Protein AF-A0A093ZQ80-F1 (afdb_monomer_lite)

Sequence (153 aa):
MDRKRKRELRVLNARAWEGEKGVFPVSKSLDSSLKKNTAFIKRLRTAVTAATLNTFLQEIRTLSLSKYLSEIISACYEGLCRLKSPGEIEAGVEIVSALHQRFGPGEFTEYLGWLVGKGLATPEKALLKNLAADLKEKEEKERLTRQRVLLRV

Radius of gyration: 16.84 Å; chains: 1; bounding box: 37×37×50 Å

Structure (mmCIF, N/CA/C/O backbone):
data_AF-A0A093ZQ80-F1
#
_entry.id   AF-A0A093ZQ80-F1
#
loop_
_atom_site.group_PDB
_atom_site.id
_atom_site.type_symbol
_atom_site.label_atom_id
_atom_site.label_alt_id
_atom_site.label_comp_id
_atom_site.label_asym_id
_atom_site.label_entity_id
_atom_site.label_seq_id
_atom_site.pdbx_PDB_ins_code
_atom_site.Cartn_x
_atom_site.Cartn_y
_atom_site.Cartn_z
_atom_site.occupancy
_atom_site.B_iso_or_equiv
_atom_site.auth_seq_id
_atom_site.auth_comp_id
_atom_site.auth_asym_id
_atom_site.auth_atom_id
_atom_site.pdbx_PDB_model_num
ATOM 1 N N . MET A 1 1 ? 6.769 -14.325 4.709 1.00 85.12 1 MET A N 1
ATOM 2 C CA . MET A 1 1 ? 5.370 -14.381 5.145 1.00 85.12 1 MET A CA 1
ATOM 3 C C . MET A 1 1 ? 4.953 -15.816 5.042 1.00 85.12 1 MET A C 1
ATOM 5 O O . MET A 1 1 ? 4.941 -16.397 3.954 1.00 85.12 1 MET A O 1
ATOM 9 N N . ASP A 1 2 ? 4.703 -16.403 6.200 1.00 92.00 2 ASP A N 1
ATOM 10 C CA . ASP A 1 2 ? 4.324 -17.798 6.300 1.00 92.00 2 ASP A CA 1
ATOM 11 C C . ASP A 1 2 ? 2.944 -18.061 5.664 1.00 92.00 2 ASP A C 1
ATOM 13 O O . ASP A 1 2 ? 2.158 -17.157 5.356 1.00 92.00 2 ASP A O 1
ATOM 17 N N . ARG A 1 3 ? 2.647 -19.341 5.429 1.00 93.31 3 ARG A N 1
ATOM 18 C CA . ARG A 1 3 ? 1.393 -19.765 4.789 1.00 93.31 3 ARG A CA 1
ATOM 19 C C . ARG A 1 3 ? 0.161 -19.471 5.644 1.00 93.31 3 ARG A C 1
ATOM 21 O O . ARG A 1 3 ? -0.919 -19.302 5.080 1.00 93.31 3 ARG A O 1
ATOM 28 N N . LYS A 1 4 ? 0.303 -19.443 6.970 1.00 96.56 4 LYS A N 1
ATOM 29 C CA . LYS A 1 4 ? -0.803 -19.188 7.893 1.00 96.56 4 LYS A CA 1
ATOM 30 C C . LYS A 1 4 ? -1.256 -17.738 7.744 1.00 96.56 4 LYS A C 1
ATOM 32 O O . LYS A 1 4 ? -2.425 -17.510 7.444 1.00 96.56 4 LYS A O 1
ATOM 37 N N . ARG A 1 5 ? -0.323 -16.785 7.787 1.00 96.25 5 ARG A N 1
ATOM 38 C CA . ARG A 1 5 ? -0.618 -15.361 7.625 1.00 96.25 5 ARG A CA 1
ATOM 39 C C . ARG A 1 5 ? -1.238 -15.037 6.267 1.00 96.25 5 ARG A C 1
ATOM 41 O O . ARG A 1 5 ? -2.218 -14.303 6.202 1.00 96.25 5 ARG A O 1
ATOM 48 N N 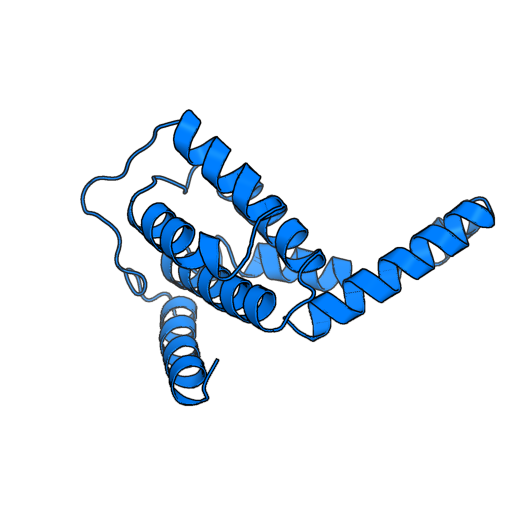. LYS A 1 6 ? -0.755 -15.658 5.182 1.00 95.12 6 LYS A N 1
ATOM 49 C CA . LYS A 1 6 ? -1.372 -15.514 3.847 1.00 95.12 6 LYS A CA 1
ATOM 50 C C . LYS A 1 6 ? -2.839 -15.955 3.821 1.00 95.12 6 LYS A C 1
ATOM 52 O O . LYS A 1 6 ? -3.660 -15.311 3.174 1.00 95.12 6 LYS A O 1
ATOM 57 N N . ARG A 1 7 ? -3.179 -17.053 4.508 1.00 97.31 7 ARG A N 1
ATOM 58 C CA . ARG A 1 7 ? -4.566 -17.538 4.607 1.00 97.31 7 ARG A CA 1
ATOM 59 C C . ARG A 1 7 ? -5.431 -16.595 5.435 1.00 97.31 7 ARG A C 1
ATOM 61 O O . ARG A 1 7 ? -6.541 -16.296 5.015 1.00 97.31 7 ARG A O 1
ATOM 68 N N . GLU A 1 8 ? -4.912 -16.100 6.555 1.00 97.94 8 GLU A N 1
ATOM 69 C CA . GLU A 1 8 ? -5.604 -15.109 7.386 1.00 97.94 8 GLU A CA 1
ATOM 70 C C . GLU A 1 8 ? -5.934 -13.845 6.585 1.00 97.94 8 GLU A C 1
ATOM 72 O O . GLU A 1 8 ? -7.095 -13.445 6.525 1.00 97.94 8 GLU A O 1
ATOM 77 N N . LEU A 1 9 ? -4.941 -13.262 5.903 1.00 98.12 9 LEU A N 1
ATOM 78 C CA . LEU A 1 9 ? -5.149 -12.082 5.062 1.00 98.12 9 LEU A CA 1
ATOM 79 C C . LEU A 1 9 ? -6.149 -12.352 3.939 1.00 98.12 9 LEU A C 1
ATOM 81 O O . LEU A 1 9 ? -7.009 -11.516 3.690 1.00 98.12 9 LEU A O 1
ATOM 85 N N . ARG A 1 10 ? -6.096 -13.526 3.297 1.00 98.06 10 ARG A N 1
ATOM 86 C CA . ARG A 1 10 ? -7.072 -13.900 2.264 1.00 98.06 10 ARG A CA 1
ATOM 87 C C . ARG A 1 10 ? -8.503 -13.909 2.803 1.00 98.06 10 ARG A C 1
ATOM 89 O O . ARG A 1 10 ? -9.388 -13.400 2.128 1.00 98.06 10 ARG A O 1
ATOM 96 N N . VAL A 1 11 ? -8.728 -14.476 3.989 1.00 98.44 11 VAL A N 1
ATOM 97 C CA . VAL A 1 11 ? -10.061 -14.524 4.612 1.00 98.44 11 VAL A CA 1
ATOM 98 C C . VAL A 1 11 ? -10.550 -13.120 4.968 1.00 98.44 11 VAL A C 1
ATOM 100 O O . VAL A 1 11 ? -11.693 -12.781 4.678 1.00 98.44 11 VAL A O 1
ATOM 103 N N . LEU A 1 12 ? -9.689 -12.290 5.561 1.00 98.56 12 LEU A N 1
ATOM 104 C CA . LEU A 1 12 ? -10.035 -10.910 5.912 1.00 98.56 12 LEU A CA 1
ATOM 105 C C . LEU A 1 12 ? -10.326 -10.065 4.665 1.00 98.56 12 LEU A C 1
ATOM 107 O O . LEU A 1 12 ? -11.344 -9.386 4.603 1.00 98.56 12 LEU A O 1
ATOM 111 N N . ASN A 1 13 ? -9.473 -10.146 3.646 1.00 98.56 13 ASN A N 1
ATOM 112 C CA . ASN A 1 13 ? -9.660 -9.402 2.403 1.00 98.56 13 ASN A CA 1
ATOM 113 C C . ASN A 1 13 ? -10.931 -9.858 1.670 1.00 98.56 13 ASN A C 1
ATOM 115 O O . ASN A 1 13 ? -11.685 -9.023 1.197 1.00 98.56 13 ASN A O 1
ATOM 119 N N . ALA A 1 14 ? -11.236 -11.160 1.641 1.00 98.50 14 ALA A N 1
ATOM 120 C CA . ALA A 1 14 ? -12.485 -11.642 1.050 1.00 98.50 14 ALA A CA 1
ATOM 121 C C . ALA A 1 14 ? -13.719 -11.042 1.745 1.00 98.50 14 ALA A C 1
ATOM 123 O O . ALA A 1 14 ? -14.625 -10.563 1.078 1.00 98.50 14 ALA A O 1
ATOM 124 N N . ARG A 1 15 ? -13.727 -10.981 3.081 1.00 98.44 15 ARG A N 1
ATOM 125 C CA . ARG A 1 15 ? -14.814 -10.342 3.843 1.00 98.44 15 ARG A CA 1
ATOM 126 C C . ARG A 1 15 ? -14.985 -8.863 3.494 1.00 98.44 15 ARG A C 1
ATOM 128 O O . ARG A 1 15 ? -16.102 -8.409 3.268 1.00 98.44 15 ARG A O 1
ATOM 135 N N . ALA A 1 16 ? -13.880 -8.121 3.414 1.00 98.25 16 ALA A N 1
ATOM 136 C CA . ALA A 1 16 ? -13.909 -6.711 3.026 1.00 98.25 16 ALA A CA 1
ATOM 137 C C . ALA A 1 16 ? -14.368 -6.515 1.570 1.00 98.25 16 ALA A C 1
ATOM 139 O O . ALA A 1 16 ? -15.044 -5.533 1.264 1.00 98.25 16 ALA A O 1
ATOM 140 N N . TRP A 1 17 ? -14.036 -7.457 0.683 1.00 98.19 17 TRP A N 1
ATOM 141 C CA . TRP A 1 17 ? -14.503 -7.477 -0.701 1.00 98.19 17 TRP A CA 1
ATOM 142 C C . TRP A 1 17 ? -16.023 -7.633 -0.801 1.00 98.19 17 TRP A C 1
ATOM 144 O O . TRP A 1 17 ? -16.659 -6.907 -1.557 1.00 98.19 17 TRP A O 1
ATOM 154 N N . GLU A 1 18 ? -16.614 -8.495 0.029 1.00 98.00 18 GLU A N 1
ATOM 155 C CA . GLU A 1 18 ? -18.072 -8.674 0.137 1.00 98.00 18 GLU A CA 1
ATOM 156 C C . GLU A 1 18 ? -18.786 -7.499 0.844 1.00 98.00 18 GLU A C 1
ATOM 158 O O . GLU A 1 18 ? -19.986 -7.546 1.106 1.00 98.00 18 GLU A O 1
ATOM 163 N N . GLY A 1 19 ? -18.060 -6.424 1.168 1.00 95.19 19 GLY A N 1
ATOM 164 C CA . GLY A 1 19 ? -18.616 -5.212 1.767 1.00 95.19 19 GLY A CA 1
ATOM 165 C C . GLY A 1 19 ? -18.726 -5.245 3.291 1.00 95.19 19 GLY A C 1
ATOM 166 O O . GLY A 1 19 ? -19.325 -4.334 3.874 1.00 95.19 19 GLY A O 1
ATOM 167 N N . GLU A 1 20 ? -18.145 -6.246 3.965 1.00 97.38 20 GLU A N 1
ATOM 168 C CA . GLU A 1 20 ? -18.098 -6.256 5.425 1.00 97.38 20 GLU A CA 1
ATOM 169 C C . GLU A 1 20 ? -17.292 -5.054 5.944 1.00 97.38 20 GLU A C 1
ATOM 171 O O . GLU A 1 20 ? -16.135 -4.834 5.577 1.00 97.38 20 GLU A O 1
ATOM 176 N N . LYS A 1 21 ? -17.905 -4.265 6.832 1.00 93.06 21 LYS A N 1
ATOM 177 C CA . LYS A 1 21 ? -17.281 -3.082 7.434 1.00 93.06 21 LYS A CA 1
ATOM 178 C C . LYS A 1 21 ? -16.580 -3.439 8.740 1.00 93.06 21 LYS A C 1
ATOM 180 O O . LYS A 1 21 ? -17.048 -4.275 9.503 1.00 93.06 21 LYS A O 1
ATOM 185 N N . GLY A 1 22 ? -15.480 -2.745 9.034 1.00 93.44 22 GLY A N 1
ATOM 186 C CA . GLY A 1 22 ? -14.744 -2.926 10.290 1.00 93.44 22 GLY A CA 1
ATOM 187 C C . GLY A 1 22 ? -13.866 -4.179 10.336 1.00 93.44 22 GLY A C 1
ATOM 188 O O . GLY A 1 22 ? -13.416 -4.555 11.416 1.00 93.44 22 GLY A O 1
ATOM 189 N N . VAL A 1 23 ? -13.585 -4.801 9.183 1.00 97.50 23 VAL A N 1
ATOM 190 C CA . VAL A 1 23 ? -12.632 -5.919 9.073 1.00 97.50 23 VAL A CA 1
ATOM 191 C C . VAL A 1 23 ? -11.257 -5.500 9.591 1.00 97.50 23 VAL A C 1
ATOM 193 O O . VAL A 1 23 ? -10.633 -6.229 10.364 1.00 97.50 23 VAL A O 1
ATOM 196 N N . PHE A 1 24 ? -10.807 -4.298 9.218 1.00 97.69 24 PHE A N 1
ATOM 197 C CA . PHE A 1 24 ? -9.670 -3.665 9.871 1.00 97.69 24 PHE A CA 1
ATOM 198 C C . PHE A 1 24 ? -10.139 -2.881 11.107 1.00 97.69 24 PHE A C 1
ATOM 200 O O . PHE A 1 24 ? -10.982 -1.990 10.974 1.00 97.69 24 PHE A O 1
ATOM 207 N N . PRO A 1 25 ? -9.587 -3.138 12.306 1.00 96.50 25 PRO A N 1
ATOM 208 C CA . PRO A 1 25 ? -9.965 -2.406 13.507 1.00 96.50 25 PRO A CA 1
ATOM 209 C C . PRO A 1 25 ? -9.410 -0.978 13.467 1.00 96.50 25 PRO A C 1
ATOM 211 O O . PRO A 1 25 ? -8.198 -0.775 13.352 1.00 96.50 25 PRO A O 1
ATOM 214 N N . VAL A 1 26 ? -10.303 -0.001 13.621 1.00 96.88 26 VAL A N 1
ATOM 215 C CA . VAL A 1 26 ? -10.027 1.442 13.566 1.00 96.88 26 VAL A CA 1
ATOM 216 C C . VAL A 1 26 ? -10.356 2.085 14.919 1.00 96.88 26 VAL A C 1
ATOM 218 O O . VAL A 1 26 ? -11.287 1.665 15.607 1.00 96.88 26 VAL A O 1
ATOM 221 N N . SER A 1 27 ? -9.585 3.094 15.330 1.00 95.81 27 SER A N 1
ATOM 222 C CA . SER A 1 27 ? -9.831 3.823 16.580 1.00 95.81 27 SER A CA 1
ATOM 223 C C . SER A 1 27 ? -11.153 4.598 16.549 1.00 95.81 27 SER A C 1
ATOM 225 O O . SER A 1 27 ? -11.517 5.170 15.526 1.00 95.81 27 SER A O 1
ATOM 227 N N . LYS A 1 28 ? -11.836 4.689 17.702 1.00 94.00 28 LYS A N 1
ATOM 228 C CA . LYS A 1 28 ? -13.097 5.449 17.850 1.00 94.00 28 LYS A CA 1
ATOM 229 C C . LYS A 1 28 ? -12.952 6.934 17.499 1.00 94.00 28 LYS A C 1
ATOM 231 O O . LYS A 1 28 ? -13.881 7.531 16.974 1.00 94.00 28 LYS A O 1
ATOM 236 N N . SER A 1 29 ? -11.795 7.516 17.813 1.00 95.56 29 SER A N 1
ATOM 237 C CA . SER A 1 29 ? -11.430 8.882 17.439 1.00 95.56 29 SER A CA 1
ATOM 238 C C . SER A 1 29 ? -10.225 8.838 16.509 1.00 95.56 29 SER A C 1
ATOM 240 O O . SER A 1 29 ? -9.252 8.130 16.789 1.00 95.56 29 SER A O 1
ATOM 242 N N . LEU A 1 30 ? -10.317 9.569 15.398 1.00 97.56 30 LEU A N 1
ATOM 243 C CA . LEU A 1 30 ? -9.313 9.589 14.343 1.00 97.56 30 LEU A CA 1
ATOM 244 C C . LEU A 1 30 ? -8.599 10.931 14.277 1.00 97.56 30 LEU A C 1
ATOM 246 O O . LEU A 1 30 ? -9.216 11.995 14.265 1.00 97.56 30 LEU A O 1
ATOM 250 N N . ASP A 1 31 ? -7.279 10.867 14.163 1.00 96.62 31 ASP A N 1
ATOM 251 C CA . ASP A 1 31 ? -6.428 12.039 14.039 1.00 96.62 31 ASP A CA 1
ATOM 252 C C . ASP A 1 31 ? -6.463 12.568 12.596 1.00 96.62 31 ASP A C 1
ATOM 254 O O . ASP A 1 31 ? -6.060 11.892 11.645 1.00 96.62 31 ASP A O 1
ATOM 258 N N . SER A 1 32 ? -6.962 13.793 12.430 1.00 96.50 32 SER A N 1
ATOM 259 C CA . SER A 1 32 ? -7.088 14.469 11.131 1.00 96.50 32 SER A CA 1
ATOM 260 C C . SER A 1 32 ? -5.931 15.435 10.835 1.00 96.50 32 SER A C 1
ATOM 262 O O . SER A 1 32 ? -6.029 16.256 9.924 1.00 96.50 32 SER A O 1
ATOM 264 N N . SER A 1 33 ? -4.825 15.361 11.585 1.00 96.56 33 SER A N 1
ATOM 265 C CA . SER A 1 33 ? -3.654 16.224 11.410 1.00 96.56 33 SER A CA 1
ATOM 266 C C . SER A 1 33 ? -3.092 16.124 9.992 1.00 96.56 33 SER A C 1
ATOM 268 O O . SER A 1 33 ? -2.591 15.074 9.575 1.00 96.56 33 SER A O 1
ATOM 270 N N . LEU A 1 34 ? -3.106 17.243 9.261 1.00 96.88 34 LEU A N 1
ATOM 271 C CA . LEU A 1 34 ? -2.517 17.346 7.923 1.00 96.88 34 LEU A CA 1
ATOM 272 C C . LEU A 1 34 ? -1.047 16.906 7.921 1.00 96.88 34 LEU A C 1
ATOM 274 O O . LEU A 1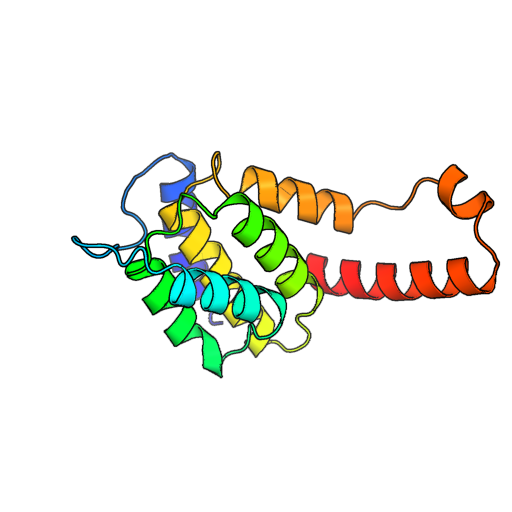 34 ? -0.612 16.194 7.016 1.00 96.88 34 LEU A O 1
ATOM 278 N N . LYS A 1 35 ? -0.290 17.268 8.966 1.00 97.81 35 LYS A N 1
ATOM 279 C CA . LYS A 1 35 ? 1.124 16.895 9.117 1.00 97.81 35 LYS A CA 1
ATOM 280 C C . LYS A 1 35 ? 1.304 15.376 9.138 1.00 97.81 35 LYS A C 1
ATOM 282 O O . LYS A 1 35 ? 2.166 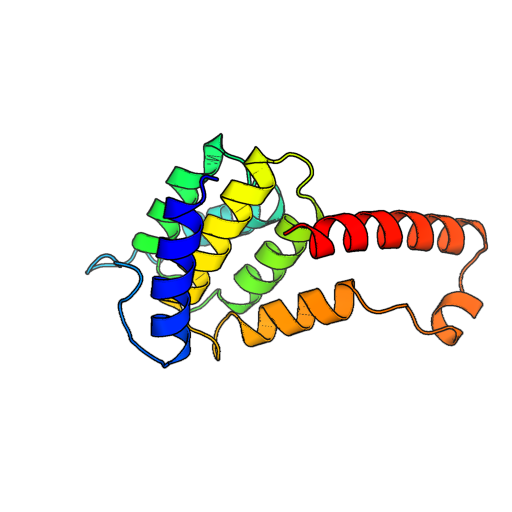14.864 8.426 1.00 97.81 35 LYS A O 1
ATOM 287 N N . LYS A 1 36 ? 0.494 14.656 9.924 1.00 98.00 36 LYS A N 1
ATOM 288 C CA . LYS A 1 36 ? 0.581 13.190 10.029 1.00 98.00 36 LYS A CA 1
ATOM 289 C C . LYS A 1 36 ? 0.126 12.497 8.746 1.00 98.00 36 LYS A C 1
ATOM 291 O O . LYS A 1 36 ? 0.832 11.619 8.266 1.00 98.00 36 LYS A O 1
ATOM 296 N N . ASN A 1 37 ? -0.975 12.948 8.144 1.00 98.06 37 ASN A N 1
ATOM 297 C CA . ASN A 1 37 ? -1.452 12.425 6.858 1.00 98.06 37 ASN A CA 1
ATOM 298 C C . ASN A 1 37 ? -0.412 12.611 5.740 1.00 98.06 37 ASN A C 1
ATOM 300 O O . ASN A 1 37 ? -0.083 11.674 5.018 1.00 98.06 37 ASN A O 1
ATOM 304 N N . THR A 1 38 ? 0.196 13.796 5.655 1.00 97.75 38 THR A N 1
ATOM 305 C CA . THR A 1 38 ? 1.255 14.075 4.673 1.00 97.75 38 THR A CA 1
ATOM 306 C C . THR A 1 38 ? 2.488 13.199 4.911 1.00 97.75 38 THR A C 1
ATOM 308 O O . THR A 1 38 ? 3.084 12.696 3.959 1.00 97.75 38 THR A O 1
ATOM 311 N N . ALA A 1 39 ? 2.881 12.989 6.173 1.00 98.38 39 ALA A N 1
ATOM 312 C CA . ALA A 1 39 ? 3.995 12.107 6.514 1.00 98.38 39 ALA A CA 1
ATOM 313 C C . ALA A 1 39 ? 3.704 10.643 6.143 1.00 98.38 39 ALA A C 1
ATOM 315 O O . ALA A 1 39 ? 4.575 9.989 5.568 1.00 98.38 39 ALA A O 1
ATOM 316 N N . PHE A 1 40 ? 2.484 10.163 6.405 1.00 98.62 40 PHE A N 1
ATOM 317 C CA . PHE A 1 40 ? 2.014 8.837 6.000 1.00 98.62 40 PHE A CA 1
ATOM 318 C C . PHE A 1 40 ? 2.141 8.643 4.483 1.00 98.62 40 PHE A C 1
ATOM 320 O O . PHE A 1 40 ? 2.809 7.710 4.041 1.00 98.62 40 PHE A O 1
ATOM 327 N N . ILE A 1 41 ? 1.597 9.567 3.681 1.00 98.50 41 ILE A N 1
ATOM 328 C CA . ILE A 1 41 ? 1.628 9.503 2.206 1.00 98.50 41 ILE A CA 1
ATOM 329 C C . ILE A 1 41 ? 3.067 9.523 1.679 1.00 98.50 41 ILE A C 1
ATOM 331 O O . ILE A 1 41 ? 3.430 8.720 0.817 1.00 98.50 41 ILE A O 1
ATOM 335 N N . LYS A 1 42 ? 3.914 10.419 2.205 1.00 98.38 42 LYS A N 1
ATOM 336 C CA . LYS A 1 42 ? 5.331 10.492 1.816 1.00 98.38 42 LYS A CA 1
ATOM 337 C C . LYS A 1 42 ? 6.055 9.182 2.104 1.00 98.38 42 LYS A C 1
ATOM 339 O O . LYS A 1 42 ? 6.785 8.695 1.247 1.00 98.38 42 LYS A O 1
ATOM 344 N N . ARG A 1 43 ? 5.830 8.597 3.283 1.00 98.19 43 ARG A N 1
ATOM 345 C CA . ARG A 1 43 ? 6.448 7.325 3.664 1.00 98.19 43 ARG A CA 1
ATOM 346 C C . ARG A 1 43 ? 5.941 6.182 2.793 1.00 98.19 43 ARG A C 1
ATOM 348 O O . ARG A 1 43 ? 6.746 5.366 2.362 1.00 98.19 43 ARG A O 1
ATOM 355 N N . LEU A 1 44 ? 4.640 6.135 2.507 1.00 98.19 44 LEU A N 1
ATOM 356 C CA . LEU A 1 44 ? 4.025 5.090 1.683 1.00 98.19 44 LEU A CA 1
ATOM 357 C C . LEU A 1 44 ? 4.635 5.035 0.277 1.00 98.19 44 LEU A C 1
ATOM 359 O O . LEU A 1 44 ? 4.778 3.963 -0.297 1.00 98.19 44 LEU A O 1
ATOM 363 N N . ARG A 1 45 ? 5.064 6.188 -0.241 1.00 97.31 45 ARG A N 1
ATOM 364 C CA . ARG A 1 45 ? 5.689 6.319 -1.559 1.00 97.31 45 ARG A CA 1
ATOM 365 C C . ARG A 1 45 ? 7.122 5.790 -1.633 1.00 97.31 45 ARG A C 1
ATOM 367 O O . ARG A 1 45 ? 7.552 5.359 -2.700 1.00 97.31 45 ARG A O 1
ATOM 374 N N . THR A 1 46 ? 7.894 5.880 -0.549 1.00 95.56 46 THR A N 1
ATOM 375 C CA . THR A 1 46 ? 9.360 5.703 -0.623 1.00 95.56 46 THR A CA 1
ATOM 376 C C . THR A 1 46 ? 9.972 4.798 0.440 1.00 95.56 46 THR A C 1
ATOM 378 O O . THR A 1 46 ? 11.130 4.420 0.300 1.00 95.56 46 THR A O 1
ATOM 381 N N . ALA A 1 47 ? 9.237 4.443 1.491 1.00 96.38 47 ALA A N 1
ATOM 382 C CA . ALA A 1 47 ? 9.781 3.773 2.668 1.00 96.38 47 ALA A CA 1
ATOM 383 C C . ALA A 1 47 ? 8.864 2.646 3.165 1.00 96.38 47 ALA A C 1
ATOM 385 O O . ALA A 1 47 ? 8.604 2.526 4.364 1.00 96.38 47 ALA A O 1
ATOM 386 N N . VAL A 1 48 ? 8.382 1.812 2.240 1.00 97.31 48 VAL A N 1
ATOM 387 C CA . VAL A 1 48 ? 7.696 0.548 2.546 1.00 97.31 48 VAL A CA 1
ATOM 388 C C . VAL A 1 48 ? 8.748 -0.520 2.827 1.00 97.31 48 VAL A C 1
ATOM 390 O O . VAL A 1 48 ? 9.342 -1.072 1.908 1.00 97.31 48 VAL A O 1
ATOM 393 N N . THR A 1 49 ? 9.008 -0.780 4.107 1.00 96.88 49 THR A N 1
ATOM 394 C CA . THR A 1 49 ? 9.993 -1.766 4.566 1.00 96.88 49 THR A CA 1
ATOM 395 C C . THR A 1 49 ? 9.448 -2.531 5.770 1.00 96.88 49 THR A C 1
ATOM 397 O O . THR A 1 49 ? 8.473 -2.116 6.400 1.00 96.88 49 THR A O 1
ATOM 400 N N . ALA A 1 50 ? 10.106 -3.630 6.146 1.00 95.88 50 ALA A N 1
ATOM 401 C CA . ALA A 1 50 ? 9.752 -4.368 7.359 1.00 95.88 50 ALA A CA 1
ATOM 402 C C . ALA A 1 50 ? 9.831 -3.496 8.631 1.00 95.88 50 ALA A C 1
ATOM 404 O O . ALA A 1 50 ? 9.029 -3.665 9.545 1.00 95.88 50 ALA A O 1
ATOM 405 N N . ALA A 1 51 ? 10.754 -2.526 8.676 1.00 97.06 51 ALA A N 1
ATOM 406 C CA . ALA A 1 51 ? 10.938 -1.646 9.830 1.00 97.06 51 ALA A CA 1
ATOM 407 C C . ALA A 1 51 ? 9.797 -0.627 9.998 1.00 97.06 51 ALA A C 1
ATOM 409 O O . ALA A 1 51 ? 9.451 -0.263 11.119 1.00 97.06 51 ALA A O 1
ATOM 410 N N . THR A 1 52 ? 9.196 -0.165 8.897 1.00 97.62 52 THR A N 1
ATOM 411 C CA . THR A 1 52 ? 8.122 0.843 8.918 1.00 97.62 52 THR A CA 1
ATOM 412 C C . THR A 1 52 ? 6.721 0.235 8.953 1.00 97.62 52 THR A C 1
ATOM 414 O O . THR A 1 52 ? 5.753 0.962 9.189 1.00 97.62 52 THR A O 1
ATOM 417 N N . LEU A 1 53 ? 6.596 -1.084 8.765 1.00 97.88 53 LEU A N 1
ATOM 418 C CA . LEU A 1 53 ? 5.322 -1.803 8.711 1.00 97.88 53 LEU A CA 1
ATOM 419 C C . LEU A 1 53 ? 4.422 -1.510 9.920 1.00 97.88 53 LEU A C 1
ATOM 421 O O . LEU A 1 53 ? 3.282 -1.081 9.752 1.00 97.88 53 LEU A O 1
ATOM 425 N N . ASN A 1 54 ? 4.933 -1.681 11.141 1.00 98.06 54 ASN A N 1
ATOM 426 C CA . ASN A 1 54 ? 4.136 -1.457 12.352 1.00 98.06 54 ASN A CA 1
ATOM 427 C C . ASN A 1 54 ? 3.653 -0.005 12.469 1.00 98.06 54 ASN A C 1
ATOM 429 O O . ASN A 1 54 ? 2.528 0.241 12.907 1.00 98.06 54 ASN A O 1
ATOM 433 N N . THR A 1 55 ? 4.469 0.957 12.030 1.00 98.31 55 THR A N 1
ATOM 434 C CA . THR A 1 55 ? 4.074 2.368 11.992 1.00 98.31 55 THR A CA 1
ATOM 435 C C . THR A 1 55 ? 2.926 2.588 11.012 1.00 98.31 55 THR A C 1
ATOM 437 O O . THR A 1 55 ? 1.952 3.244 11.374 1.00 98.31 55 THR A O 1
ATOM 440 N N . PHE A 1 56 ? 2.986 1.994 9.815 1.00 98.62 56 PHE A N 1
ATOM 441 C CA . PHE A 1 56 ? 1.882 2.068 8.857 1.00 98.62 56 PHE A CA 1
ATOM 442 C C . PHE A 1 56 ? 0.599 1.458 9.409 1.00 98.62 56 PHE A C 1
ATOM 444 O O . PHE A 1 56 ? -0.440 2.103 9.343 1.00 98.62 56 PHE A O 1
ATOM 451 N N . LEU A 1 57 ? 0.650 0.257 9.991 1.00 98.56 57 LEU A N 1
ATOM 452 C CA . LEU A 1 57 ? -0.544 -0.391 10.545 1.00 98.56 57 LEU A CA 1
ATOM 453 C C . LEU A 1 57 ? -1.183 0.452 11.654 1.00 98.56 57 LEU A C 1
ATOM 455 O O . LEU A 1 57 ? -2.409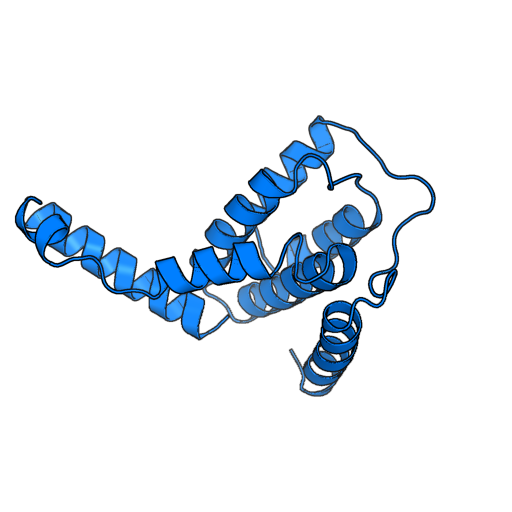 0.551 11.738 1.00 98.56 57 LEU A O 1
ATOM 459 N N . GLN A 1 58 ? -0.362 1.097 12.484 1.00 98.50 58 GLN A N 1
ATOM 460 C CA . GLN A 1 58 ? -0.858 1.988 13.523 1.00 98.50 58 GLN A CA 1
ATOM 461 C C . GLN A 1 58 ? -1.460 3.276 12.947 1.00 98.50 58 GLN A C 1
ATOM 463 O O . GLN A 1 58 ? -2.528 3.704 13.384 1.00 98.50 58 GLN A O 1
ATOM 468 N N . GLU A 1 59 ? -0.825 3.892 11.955 1.00 98.31 59 GLU A N 1
ATOM 469 C CA . GLU A 1 59 ? -1.356 5.083 11.285 1.00 98.31 59 GLU A CA 1
ATOM 470 C C . GLU A 1 59 ? -2.646 4.764 10.503 1.00 98.31 59 GLU A C 1
ATOM 472 O O . GLU A 1 59 ? -3.616 5.512 10.605 1.00 98.31 59 GLU A O 1
ATOM 477 N N . ILE A 1 60 ? -2.741 3.608 9.834 1.00 98.50 60 ILE A N 1
ATOM 478 C CA . ILE A 1 60 ? -3.980 3.134 9.187 1.00 98.50 60 ILE A CA 1
ATOM 479 C C . ILE A 1 60 ? -5.091 2.920 10.218 1.00 98.50 60 ILE A C 1
ATOM 481 O O . ILE A 1 60 ? -6.257 3.138 9.907 1.00 98.50 60 ILE A O 1
ATOM 485 N N . ARG A 1 61 ? -4.769 2.551 11.460 1.00 98.25 61 ARG A N 1
ATOM 486 C CA . ARG A 1 61 ? -5.760 2.426 12.540 1.00 98.25 61 ARG A CA 1
ATOM 487 C C . ARG A 1 61 ? -6.240 3.765 13.091 1.00 98.25 61 ARG A C 1
ATOM 489 O O . ARG A 1 61 ? -7.372 3.853 13.558 1.00 98.25 61 ARG A O 1
ATOM 496 N N . THR A 1 62 ? -5.382 4.781 13.089 1.00 98.38 62 THR A N 1
ATOM 497 C CA . THR A 1 62 ? -5.563 5.975 13.934 1.00 98.38 62 THR A CA 1
ATOM 498 C C . THR A 1 62 ? -5.751 7.276 13.168 1.00 98.38 62 THR A C 1
ATOM 500 O O . THR A 1 62 ? -6.308 8.216 13.729 1.00 98.38 62 THR A O 1
ATOM 503 N N . LEU A 1 63 ? -5.326 7.360 11.908 1.00 98.44 63 LEU A N 1
ATOM 504 C CA . LEU A 1 63 ? -5.470 8.567 11.098 1.00 98.44 63 LEU A CA 1
ATOM 505 C C . LEU A 1 63 ? -6.812 8.603 10.366 1.00 98.44 63 LEU A C 1
ATOM 507 O O . LEU A 1 63 ? -7.324 7.579 9.903 1.00 98.44 63 LEU A O 1
ATOM 511 N N . SER A 1 64 ? -7.356 9.802 10.195 1.00 97.88 64 SER A N 1
ATOM 512 C CA . SER A 1 64 ? -8.477 10.067 9.294 1.00 97.88 64 SER A CA 1
ATOM 513 C C . SER A 1 64 ? -7.960 10.219 7.861 1.00 97.88 64 SER A C 1
ATOM 515 O O . SER A 1 64 ? -7.533 11.298 7.456 1.00 97.88 64 SER A O 1
ATOM 517 N N . LEU A 1 65 ? -7.961 9.115 7.108 1.00 97.81 65 LEU A N 1
ATOM 518 C CA . LEU A 1 65 ? -7.346 9.038 5.777 1.00 97.81 65 LEU A CA 1
ATOM 519 C C . LEU A 1 65 ? -8.332 9.284 4.620 1.00 97.81 65 LEU A C 1
ATOM 521 O O . LEU A 1 65 ? -7.883 9.513 3.503 1.00 97.81 65 LEU A O 1
ATOM 525 N N . SER A 1 66 ? -9.653 9.256 4.854 1.00 95.75 66 SER A N 1
ATOM 526 C CA . SER A 1 66 ? -10.669 9.255 3.781 1.00 95.75 66 SER A CA 1
ATOM 527 C C . SER A 1 66 ? -10.546 10.436 2.813 1.00 95.75 66 SER A C 1
ATOM 529 O O . SER A 1 66 ? -10.714 10.271 1.612 1.00 95.75 66 SER A O 1
ATOM 531 N N . LYS A 1 67 ? -10.188 11.625 3.315 1.00 96.00 67 LYS A N 1
ATOM 532 C CA . LYS A 1 67 ? -10.010 12.827 2.481 1.00 96.00 67 LYS A CA 1
ATOM 533 C C . LYS A 1 67 ? -8.775 12.782 1.576 1.00 96.00 67 LYS A C 1
ATOM 535 O O . LYS A 1 67 ? -8.700 13.572 0.649 1.00 96.00 67 LYS A O 1
ATOM 540 N N . TYR A 1 68 ? -7.825 11.896 1.861 1.00 97.56 68 TYR A N 1
ATOM 541 C CA . TYR A 1 68 ? -6.541 11.792 1.165 1.00 97.56 68 TYR A CA 1
ATOM 542 C C . TYR A 1 68 ? -6.428 10.496 0.352 1.00 97.56 68 TYR A C 1
ATOM 544 O O . TYR A 1 68 ? -5.329 10.077 -0.012 1.00 97.56 68 TYR A O 1
ATOM 552 N N . LEU A 1 69 ? -7.545 9.791 0.138 1.00 97.25 69 LEU A N 1
ATOM 553 C CA . LEU A 1 69 ? -7.515 8.436 -0.403 1.00 97.25 69 LEU A CA 1
ATOM 554 C C . LEU A 1 69 ? -6.938 8.394 -1.825 1.00 97.25 69 LEU A C 1
ATOM 556 O O . LEU A 1 69 ? -6.158 7.497 -2.134 1.00 97.25 69 LEU A O 1
ATOM 560 N N . SER A 1 70 ? -7.222 9.407 -2.647 1.00 97.31 70 SER A N 1
ATOM 561 C CA . SER A 1 70 ? -6.661 9.544 -3.999 1.00 97.31 70 SER A CA 1
ATOM 562 C C . SER A 1 70 ? -5.125 9.633 -3.989 1.00 97.31 70 SER A C 1
ATOM 564 O O . SER A 1 70 ? -4.429 8.903 -4.707 1.00 97.31 70 SER A O 1
ATOM 566 N N . GLU A 1 71 ? -4.563 10.468 -3.111 1.00 98.00 71 GLU A N 1
ATOM 567 C CA . GLU A 1 71 ? -3.117 10.603 -2.935 1.00 98.00 71 GLU A CA 1
ATOM 568 C C . GLU A 1 71 ? -2.493 9.341 -2.337 1.00 98.00 71 GLU A C 1
ATOM 570 O O . GLU A 1 71 ? -1.379 8.968 -2.716 1.00 98.00 71 GLU A O 1
ATOM 575 N N . ILE A 1 72 ? -3.202 8.674 -1.422 1.00 98.56 72 ILE A N 1
ATOM 576 C CA . ILE A 1 72 ? -2.779 7.409 -0.815 1.00 98.56 72 ILE A CA 1
ATOM 577 C C . ILE A 1 72 ? -2.707 6.308 -1.868 1.00 98.56 72 ILE A C 1
ATOM 579 O O . ILE A 1 72 ? -1.706 5.601 -1.902 1.00 98.56 72 ILE A O 1
ATOM 583 N N . ILE A 1 73 ? -3.705 6.176 -2.745 1.00 98.56 73 ILE A N 1
ATOM 584 C CA . ILE A 1 73 ? -3.709 5.188 -3.835 1.00 98.56 73 ILE A CA 1
ATOM 585 C C . ILE A 1 73 ? -2.507 5.416 -4.755 1.00 98.56 73 ILE A C 1
ATOM 587 O O . ILE A 1 73 ? -1.748 4.486 -5.033 1.00 98.56 73 ILE A O 1
ATOM 591 N N . SER A 1 74 ? -2.284 6.668 -5.160 1.00 97.81 74 SER A N 1
ATOM 592 C CA . SER A 1 74 ? -1.153 7.038 -6.016 1.00 97.81 74 SER A CA 1
ATOM 593 C C . SER A 1 74 ? 0.195 6.745 -5.342 1.00 97.81 74 SER A C 1
ATOM 595 O O . SER A 1 74 ? 1.074 6.121 -5.936 1.00 97.81 74 SER A O 1
ATOM 597 N N . ALA A 1 75 ? 0.353 7.135 -4.071 1.00 98.31 75 ALA A N 1
ATOM 598 C CA . ALA A 1 75 ? 1.564 6.868 -3.296 1.00 98.31 75 ALA A CA 1
ATOM 599 C C . ALA A 1 75 ? 1.786 5.370 -3.047 1.00 98.31 75 ALA A C 1
ATOM 601 O O . ALA A 1 75 ? 2.925 4.913 -3.099 1.00 98.31 75 ALA A O 1
ATOM 602 N N . CYS A 1 76 ? 0.715 4.613 -2.806 1.00 98.19 76 CYS A N 1
ATOM 603 C CA . CYS A 1 76 ? 0.759 3.168 -2.628 1.00 98.19 76 CYS A CA 1
ATOM 604 C C . CYS A 1 76 ? 1.301 2.501 -3.890 1.00 98.19 76 CYS A C 1
ATOM 606 O O . CYS A 1 76 ? 2.314 1.813 -3.813 1.00 98.19 76 CYS A O 1
ATOM 608 N N . TYR A 1 77 ? 0.713 2.781 -5.055 1.00 97.44 77 TYR A N 1
ATOM 609 C CA . TYR A 1 77 ? 1.181 2.242 -6.333 1.00 97.44 77 TYR A CA 1
ATOM 610 C C . TYR A 1 77 ? 2.667 2.539 -6.595 1.00 97.44 77 TYR A C 1
ATOM 612 O O . TYR A 1 77 ? 3.432 1.642 -6.958 1.00 97.44 77 TYR A O 1
ATOM 620 N N . GLU A 1 78 ? 3.105 3.779 -6.368 1.00 95.50 78 GLU A N 1
ATOM 621 C CA . GLU A 1 78 ? 4.511 4.155 -6.539 1.00 95.50 78 GLU A CA 1
ATOM 622 C C . GLU A 1 78 ? 5.451 3.427 -5.576 1.00 95.50 78 GLU A C 1
ATOM 624 O O . GLU A 1 78 ? 6.543 3.024 -5.985 1.00 95.50 78 GLU A O 1
ATOM 629 N N . GLY A 1 79 ? 5.030 3.245 -4.322 1.00 96.38 79 GLY A N 1
ATOM 630 C CA . GLY A 1 79 ? 5.762 2.456 -3.337 1.00 96.38 79 GLY A CA 1
ATOM 631 C C . GLY A 1 79 ? 5.875 0.992 -3.761 1.00 96.38 79 GLY A C 1
ATOM 632 O O . GLY A 1 79 ? 6.974 0.438 -3.757 1.00 96.38 79 GLY A O 1
ATOM 633 N N . LEU A 1 80 ? 4.769 0.391 -4.218 1.00 95.38 80 LEU A N 1
ATOM 634 C CA . LEU A 1 80 ? 4.736 -0.995 -4.692 1.00 95.38 80 LEU A CA 1
ATOM 635 C C . LEU A 1 80 ? 5.675 -1.219 -5.881 1.00 95.38 80 LEU A C 1
ATOM 637 O O . LEU A 1 80 ? 6.381 -2.219 -5.910 1.00 95.38 80 LEU A O 1
ATOM 641 N N . CYS A 1 81 ? 5.767 -0.270 -6.817 1.00 92.88 81 CYS A N 1
ATOM 642 C CA . CYS A 1 81 ? 6.666 -0.361 -7.975 1.00 92.88 81 CYS A CA 1
ATOM 643 C C . CYS A 1 81 ? 8.163 -0.424 -7.612 1.00 92.88 81 CYS A C 1
ATOM 645 O O . CYS A 1 81 ? 8.992 -0.701 -8.481 1.00 92.88 81 CYS A O 1
ATOM 647 N N . ARG A 1 82 ? 8.532 -0.119 -6.361 1.00 90.62 82 ARG A N 1
ATOM 648 C CA . ARG A 1 82 ? 9.925 0.025 -5.913 1.00 90.62 82 ARG A CA 1
ATOM 649 C C . ARG A 1 82 ? 10.391 -1.086 -4.974 1.00 90.62 82 ARG A C 1
ATOM 651 O O . ARG A 1 82 ? 11.570 -1.086 -4.626 1.00 90.62 82 ARG A O 1
ATOM 658 N N . LEU A 1 83 ? 9.515 -2.012 -4.582 1.00 93.12 83 LEU A N 1
ATOM 659 C CA . LEU A 1 83 ? 9.838 -3.100 -3.654 1.00 93.12 83 LEU A CA 1
ATOM 660 C C . LEU A 1 83 ? 10.822 -4.087 -4.298 1.00 93.12 83 LEU A C 1
ATOM 662 O O . LEU A 1 83 ? 10.635 -4.498 -5.442 1.00 93.12 83 LEU A O 1
ATOM 666 N N . LYS A 1 84 ? 11.881 -4.483 -3.583 1.00 88.62 84 LYS A N 1
ATOM 667 C CA . LYS A 1 84 ? 12.936 -5.352 -4.141 1.00 88.62 84 LYS A CA 1
ATOM 668 C C . LYS A 1 84 ? 13.142 -6.620 -3.331 1.00 88.62 84 LYS A C 1
ATOM 670 O O . LYS A 1 84 ? 13.338 -7.692 -3.905 1.00 88.62 84 LYS A O 1
ATOM 675 N N . SER A 1 85 ? 13.136 -6.495 -2.011 1.00 92.38 85 SER A N 1
ATOM 676 C CA . SER A 1 85 ? 13.422 -7.582 -1.081 1.00 92.38 85 SER A CA 1
ATOM 677 C C . SER A 1 85 ? 12.146 -8.309 -0.637 1.00 92.38 85 SER A C 1
ATOM 679 O O . SER A 1 85 ? 11.070 -7.710 -0.610 1.00 92.38 85 SER A O 1
ATOM 681 N N . PRO A 1 86 ? 12.245 -9.586 -0.220 1.00 91.62 86 PRO A N 1
ATOM 682 C CA . PRO A 1 86 ? 11.108 -10.310 0.345 1.00 91.62 86 PRO A CA 1
ATOM 683 C C . PRO A 1 86 ? 10.451 -9.571 1.518 1.00 91.62 86 PRO A C 1
ATOM 685 O O . PRO A 1 86 ? 9.232 -9.482 1.569 1.00 91.62 86 PRO A O 1
ATOM 688 N N . GLY A 1 87 ? 11.238 -8.965 2.414 1.00 94.00 87 GLY A N 1
ATOM 689 C CA . GLY A 1 87 ? 10.702 -8.213 3.554 1.00 94.00 87 GLY A CA 1
ATOM 690 C C . GLY A 1 87 ? 9.910 -6.962 3.153 1.00 94.00 87 GLY A C 1
ATOM 691 O O . GLY A 1 87 ? 8.898 -6.652 3.774 1.00 94.00 87 GLY A O 1
ATOM 692 N N . GLU A 1 88 ? 10.331 -6.261 2.098 1.00 95.25 88 GLU A N 1
ATOM 693 C CA . GLU A 1 88 ? 9.582 -5.126 1.536 1.00 95.25 88 GLU A CA 1
ATOM 694 C C . GLU A 1 88 ? 8.279 -5.581 0.873 1.00 95.25 88 GLU A C 1
ATOM 696 O O . GLU A 1 88 ? 7.245 -4.946 1.065 1.00 95.25 88 GLU A O 1
ATOM 701 N N . ILE A 1 89 ? 8.311 -6.700 0.141 1.00 94.62 89 ILE A N 1
ATOM 702 C CA . ILE A 1 89 ? 7.116 -7.292 -0.477 1.00 94.62 89 ILE A CA 1
ATOM 703 C C . ILE A 1 89 ? 6.102 -7.677 0.600 1.00 94.62 89 ILE A C 1
ATOM 705 O O . ILE A 1 89 ? 4.931 -7.327 0.504 1.00 94.62 89 ILE A O 1
ATOM 709 N N . GLU A 1 90 ? 6.550 -8.334 1.665 1.00 95.62 90 GLU A N 1
ATOM 710 C CA . GLU A 1 90 ? 5.682 -8.722 2.777 1.00 95.62 90 GLU A CA 1
ATOM 711 C C . GLU A 1 90 ? 5.066 -7.516 3.488 1.00 95.62 90 GLU A C 1
ATOM 713 O O . GLU A 1 90 ? 3.866 -7.522 3.763 1.00 95.62 90 GLU A O 1
ATOM 718 N N . ALA A 1 91 ? 5.855 -6.463 3.725 1.00 97.38 91 ALA A N 1
ATOM 719 C CA . ALA A 1 91 ? 5.344 -5.212 4.274 1.00 97.38 91 ALA A CA 1
ATOM 720 C C . ALA A 1 91 ? 4.314 -4.560 3.337 1.00 97.38 91 ALA A C 1
ATOM 722 O O . ALA A 1 91 ? 3.262 -4.119 3.798 1.00 97.38 91 ALA A O 1
ATOM 723 N N . GLY A 1 92 ? 4.579 -4.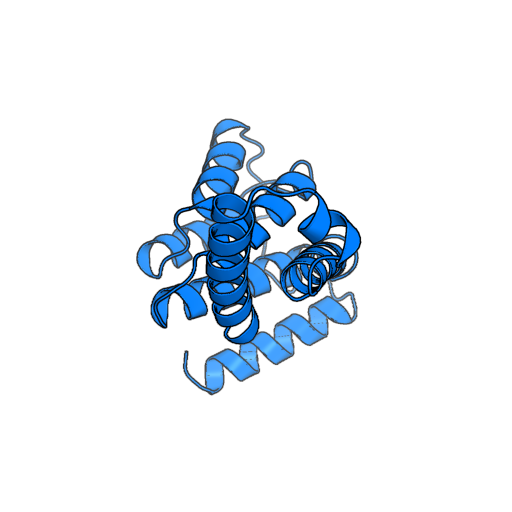545 2.028 1.00 97.38 92 GLY A N 1
ATOM 724 C CA . GLY A 1 92 ? 3.642 -4.058 1.016 1.00 97.38 92 GLY A CA 1
ATOM 725 C C . GLY A 1 92 ? 2.308 -4.804 1.048 1.00 97.38 92 GLY A C 1
ATOM 726 O O . GLY A 1 92 ? 1.258 -4.168 1.106 1.00 97.38 92 GLY A O 1
ATOM 727 N N . VAL A 1 93 ? 2.341 -6.139 1.099 1.00 97.31 93 VAL A N 1
ATOM 728 C CA . VAL A 1 93 ? 1.138 -6.990 1.165 1.00 97.31 93 VAL A CA 1
ATOM 729 C C . VAL A 1 93 ? 0.303 -6.700 2.416 1.00 97.31 93 VAL A C 1
ATOM 731 O O . VAL A 1 93 ? -0.920 -6.584 2.321 1.00 97.31 93 VAL A O 1
ATOM 734 N N . GLU A 1 94 ? 0.934 -6.551 3.582 1.00 98.31 94 GLU A N 1
ATOM 735 C CA . GLU A 1 94 ? 0.238 -6.210 4.833 1.00 98.31 94 GLU A CA 1
ATOM 736 C C . GLU A 1 94 ? -0.401 -4.815 4.771 1.00 98.31 94 GLU A C 1
ATOM 738 O O . GLU A 1 94 ? -1.560 -4.647 5.151 1.00 98.31 94 GLU A O 1
ATOM 743 N N . ILE A 1 95 ? 0.318 -3.816 4.249 1.00 98.56 95 ILE A N 1
ATOM 744 C CA . ILE A 1 95 ? -0.177 -2.435 4.134 1.00 98.56 95 ILE A CA 1
ATOM 745 C C . ILE A 1 95 ? -1.357 -2.355 3.161 1.00 98.56 95 ILE A C 1
ATOM 747 O O . ILE A 1 95 ? -2.383 -1.761 3.493 1.00 98.56 95 ILE A O 1
ATOM 751 N N . VAL A 1 96 ? -1.239 -2.969 1.980 1.00 98.44 96 VAL A N 1
ATOM 752 C CA . VAL A 1 96 ? -2.318 -3.009 0.980 1.00 98.44 96 VAL A CA 1
ATOM 753 C C . VAL A 1 96 ? -3.531 -3.746 1.537 1.00 98.44 96 VAL A C 1
ATOM 755 O O . VAL A 1 96 ? -4.650 -3.264 1.381 1.00 98.44 96 VAL A O 1
ATOM 758 N N . SER A 1 97 ? -3.322 -4.865 2.239 1.00 98.62 97 SER A N 1
ATOM 759 C CA . SER A 1 97 ? -4.410 -5.600 2.892 1.00 98.62 97 SER A CA 1
ATOM 760 C C . SER A 1 97 ? -5.100 -4.749 3.957 1.00 98.62 97 SER A C 1
ATOM 762 O O . SER A 1 97 ? -6.322 -4.705 3.991 1.00 98.62 97 SER A O 1
ATOM 764 N N . ALA A 1 98 ? -4.354 -4.016 4.785 1.00 98.69 98 ALA A N 1
ATOM 765 C CA . ALA A 1 98 ? -4.927 -3.134 5.800 1.00 98.69 98 ALA A CA 1
ATOM 766 C C . ALA A 1 98 ? -5.744 -1.979 5.193 1.00 98.69 98 ALA A C 1
ATOM 768 O O . ALA A 1 98 ? -6.836 -1.676 5.673 1.00 98.69 98 ALA A O 1
ATOM 769 N N . LEU A 1 99 ? -5.246 -1.350 4.122 1.00 98.62 99 LEU A N 1
ATOM 770 C CA . LEU A 1 99 ? -5.975 -0.305 3.397 1.00 98.62 99 LEU A CA 1
ATOM 771 C C . LEU A 1 99 ? -7.238 -0.864 2.728 1.00 98.62 99 LEU A C 1
ATOM 773 O O . LEU A 1 99 ? -8.310 -0.280 2.870 1.00 98.62 99 LEU A O 1
ATOM 777 N N . HIS A 1 100 ? -7.140 -2.025 2.080 1.00 98.62 100 HIS A N 1
ATOM 778 C CA . HIS A 1 100 ? -8.285 -2.722 1.497 1.00 98.62 100 HIS A CA 1
ATOM 779 C C . HIS A 1 100 ? -9.330 -3.101 2.555 1.00 98.62 100 HIS A C 1
ATOM 781 O O . HIS A 1 100 ? -10.504 -2.806 2.387 1.00 98.62 100 HIS A O 1
ATOM 787 N N . GLN A 1 101 ? -8.922 -3.682 3.682 1.00 98.69 101 GLN A N 1
ATOM 788 C CA . GLN A 1 101 ? -9.834 -4.049 4.771 1.00 98.69 101 GLN A CA 1
ATOM 789 C C . GLN A 1 101 ? -10.497 -2.834 5.438 1.00 98.69 101 GLN A C 1
ATOM 791 O O . GLN A 1 101 ? -11.524 -2.984 6.101 1.00 98.69 101 GLN A O 1
ATOM 796 N N . ARG A 1 102 ? -9.904 -1.640 5.305 1.00 98.12 102 ARG A N 1
ATOM 797 C CA . ARG A 1 102 ? -10.449 -0.394 5.853 1.00 98.1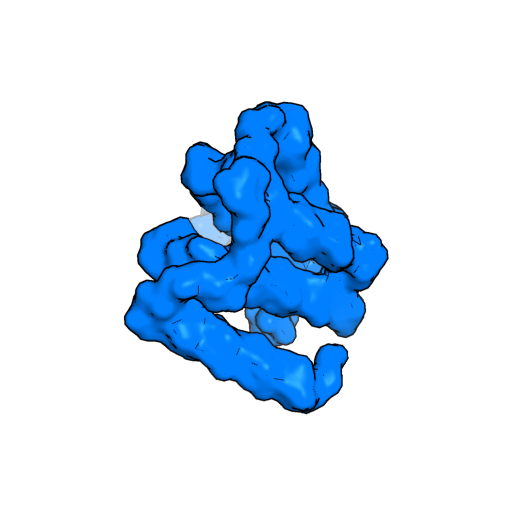2 102 ARG A CA 1
ATOM 798 C C . ARG A 1 102 ? -11.398 0.320 4.888 1.00 98.12 102 ARG A C 1
ATOM 800 O O . ARG A 1 102 ? -12.425 0.814 5.343 1.00 98.12 102 ARG A O 1
ATOM 807 N N . PHE A 1 103 ? -11.046 0.413 3.606 1.00 98.06 103 PHE A N 1
ATOM 808 C CA . PHE A 1 103 ? -11.774 1.216 2.607 1.00 98.06 103 PHE A CA 1
ATOM 809 C C . PHE A 1 103 ? -12.562 0.379 1.592 1.00 98.06 103 PHE A C 1
ATOM 811 O O . PHE A 1 103 ? -13.416 0.902 0.887 1.00 98.06 103 PHE A O 1
ATOM 818 N N . GLY A 1 104 ? -12.310 -0.925 1.525 1.00 97.94 104 GLY A N 1
ATOM 819 C CA . GLY A 1 104 ? -12.997 -1.840 0.624 1.00 97.94 104 GLY A CA 1
ATOM 820 C C . GLY A 1 104 ? -12.584 -1.702 -0.849 1.00 97.94 104 GLY A C 1
ATOM 821 O O . GLY A 1 104 ? -11.649 -0.965 -1.194 1.00 97.94 104 GLY A O 1
ATOM 822 N N . PRO A 1 105 ? -13.262 -2.451 -1.737 1.00 97.50 105 PRO A N 1
ATOM 823 C CA . PRO A 1 105 ? -12.926 -2.486 -3.154 1.00 97.50 105 PRO A CA 1
ATOM 824 C C . PRO A 1 105 ? -13.228 -1.168 -3.876 1.00 97.50 105 PRO A C 1
ATOM 826 O O . PRO A 1 105 ? -12.339 -0.635 -4.542 1.00 97.50 105 PRO A O 1
ATOM 829 N N . GLY A 1 106 ? -14.425 -0.609 -3.678 1.00 97.06 106 GLY A N 1
ATOM 830 C CA . GLY A 1 106 ? -14.910 0.541 -4.449 1.00 97.06 106 GLY A CA 1
ATOM 831 C C . GLY A 1 106 ? -14.206 1.867 -4.157 1.00 97.06 106 GLY A C 1
ATOM 832 O O . GLY A 1 106 ? -14.167 2.732 -5.023 1.00 97.06 106 GLY A O 1
ATOM 833 N N . GLU A 1 107 ? -13.624 2.049 -2.967 1.00 97.00 107 GLU A N 1
ATOM 834 C CA . GLU A 1 107 ? -12.907 3.289 -2.633 1.00 97.00 107 GLU A CA 1
ATOM 835 C C . GLU A 1 107 ? -11.386 3.165 -2.806 1.00 97.00 107 GLU A C 1
ATOM 837 O O . GLU A 1 107 ? -10.717 4.169 -3.038 1.00 97.00 107 GLU A O 1
ATOM 842 N N . PHE A 1 108 ? -10.817 1.956 -2.718 1.00 98.31 108 PHE A N 1
ATOM 843 C CA . PHE A 1 108 ? -9.363 1.758 -2.731 1.00 98.31 108 PHE A CA 1
ATOM 844 C C . PHE A 1 108 ? -8.890 0.736 -3.767 1.00 98.31 108 PHE A C 1
ATOM 846 O O . PHE A 1 108 ? -8.061 1.059 -4.622 1.00 98.31 108 PHE A O 1
ATOM 853 N N . THR A 1 109 ? -9.364 -0.509 -3.689 1.00 98.00 109 THR A N 1
ATOM 854 C CA . THR A 1 109 ? -8.717 -1.614 -4.414 1.00 98.00 109 THR A CA 1
ATOM 855 C C . THR A 1 109 ? -8.943 -1.574 -5.913 1.00 98.00 109 THR A C 1
ATOM 857 O O . THR A 1 109 ? -8.017 -1.898 -6.650 1.00 98.00 109 THR A O 1
ATOM 860 N N . GLU A 1 110 ? -10.113 -1.151 -6.383 1.00 97.88 110 GLU A N 1
ATOM 861 C CA . GLU A 1 110 ? -10.387 -1.036 -7.819 1.00 97.88 110 GLU A CA 1
ATOM 862 C C . GLU A 1 110 ? -9.478 0.008 -8.480 1.00 97.88 110 GLU A C 1
ATOM 864 O O . GLU A 1 110 ? -8.847 -0.269 -9.502 1.00 97.88 110 GLU A O 1
ATOM 869 N N . TYR A 1 111 ? -9.307 1.172 -7.848 1.00 98.06 111 TYR A N 1
ATOM 870 C CA . TYR A 1 111 ? -8.404 2.219 -8.333 1.00 98.06 111 TYR A CA 1
ATOM 871 C C . TYR A 1 111 ? -6.934 1.793 -8.293 1.00 98.06 111 TYR A C 1
ATOM 873 O O . TYR A 1 111 ? -6.193 2.027 -9.250 1.00 98.06 111 TYR A O 1
ATOM 881 N N . LEU A 1 112 ? -6.497 1.139 -7.211 1.00 97.62 112 LEU A N 1
ATOM 882 C CA . LEU A 1 112 ? -5.146 0.583 -7.144 1.00 97.62 112 LEU A CA 1
ATOM 883 C C . LEU A 1 112 ? -4.941 -0.490 -8.225 1.00 97.62 112 LEU A C 1
ATOM 885 O O . LEU A 1 112 ? -3.920 -0.480 -8.911 1.00 97.62 112 LEU A O 1
ATOM 889 N N . GLY A 1 113 ? -5.920 -1.378 -8.411 1.00 95.81 113 GLY A N 1
ATOM 890 C CA . GLY A 1 113 ? -5.913 -2.425 -9.430 1.00 95.81 113 GLY A CA 1
ATOM 891 C C . GLY A 1 113 ? -5.809 -1.858 -10.843 1.00 95.81 113 GLY A C 1
ATOM 892 O O . GLY A 1 113 ? -5.021 -2.358 -11.645 1.00 95.81 113 GLY A O 1
ATOM 893 N N . TRP A 1 114 ? -6.509 -0.758 -11.128 1.00 95.62 114 TRP A N 1
ATOM 894 C CA . TRP A 1 114 ? -6.371 -0.026 -12.385 1.00 95.62 114 TRP A CA 1
ATOM 895 C C . TRP A 1 114 ? -4.942 0.487 -12.610 1.00 95.62 114 TRP A C 1
ATOM 897 O O . TRP A 1 114 ? -4.374 0.289 -13.687 1.00 95.62 114 TRP A O 1
ATOM 907 N N . LEU A 1 115 ? -4.320 1.103 -11.596 1.00 94.81 115 LEU A N 1
ATOM 908 C CA . LEU A 1 115 ? -2.936 1.584 -11.694 1.00 94.81 115 LEU A CA 1
ATOM 909 C C . LEU A 1 115 ? -1.938 0.440 -11.897 1.00 94.81 115 LEU A C 1
ATOM 911 O O . LEU A 1 115 ? -1.038 0.555 -12.730 1.00 94.81 115 LEU A O 1
ATOM 915 N N . VAL A 1 116 ? -2.118 -0.674 -11.183 1.00 93.44 116 VAL A N 1
ATOM 916 C CA . VAL A 1 116 ? -1.298 -1.882 -11.347 1.00 93.44 116 VAL A CA 1
ATOM 917 C C . VAL A 1 116 ? -1.463 -2.455 -12.754 1.00 93.44 116 VAL A C 1
ATOM 919 O O . VAL A 1 116 ? -0.461 -2.702 -13.424 1.00 93.44 116 VAL A O 1
ATOM 922 N N . GLY A 1 117 ? -2.697 -2.586 -13.247 1.00 91.94 117 GLY A N 1
ATOM 923 C CA . GLY A 1 117 ? -2.983 -3.037 -14.610 1.00 91.94 117 GLY A CA 1
ATOM 924 C C . GLY A 1 117 ? -2.321 -2.146 -15.662 1.00 91.94 117 GLY A C 1
ATOM 925 O O . GLY A 1 117 ? -1.643 -2.643 -16.560 1.00 91.94 117 GLY A O 1
ATOM 926 N N . LYS A 1 118 ? -2.410 -0.821 -15.497 1.00 89.38 118 LYS A N 1
ATOM 927 C CA . LYS A 1 118 ? -1.719 0.149 -16.357 1.00 89.38 118 LYS A CA 1
ATOM 928 C C . LYS A 1 118 ? -0.194 0.011 -16.288 1.00 89.38 118 LYS A C 1
ATOM 930 O O . LYS A 1 118 ? 0.471 0.138 -17.309 1.00 89.38 118 LYS A O 1
ATOM 935 N N . GLY A 1 119 ? 0.368 -0.252 -15.108 1.00 86.44 119 GLY A N 1
ATOM 936 C CA . GLY A 1 119 ? 1.804 -0.485 -14.920 1.00 86.44 119 GLY A CA 1
ATOM 937 C C . GLY A 1 119 ? 2.312 -1.793 -15.533 1.00 86.44 119 GLY A C 1
ATOM 938 O O . GLY A 1 119 ? 3.486 -1.889 -15.896 1.00 86.44 119 GLY A O 1
ATOM 939 N N . LEU A 1 120 ? 1.433 -2.789 -15.657 1.00 87.31 120 LEU A N 1
ATOM 940 C CA . LEU A 1 120 ? 1.706 -4.073 -16.300 1.00 87.31 120 LEU A CA 1
ATOM 941 C C . LEU A 1 120 ? 1.499 -4.038 -17.819 1.00 87.31 120 LEU A C 1
ATOM 943 O O . LEU A 1 120 ? 2.124 -4.826 -18.530 1.00 87.31 120 LEU A O 1
ATOM 947 N N . ALA A 1 121 ? 0.675 -3.122 -18.326 1.00 86.12 121 ALA A N 1
ATOM 948 C CA . ALA A 1 121 ? 0.418 -2.971 -19.751 1.00 86.12 121 ALA A CA 1
ATOM 949 C C . ALA A 1 121 ? 1.682 -2.582 -20.543 1.00 86.12 121 ALA A C 1
ATOM 951 O O . ALA A 1 121 ? 2.599 -1.922 -20.046 1.00 86.12 121 ALA A O 1
ATOM 952 N N . THR A 1 122 ? 1.734 -2.997 -21.809 1.00 76.19 122 THR A N 1
ATOM 953 C CA . THR A 1 122 ? 2.768 -2.560 -22.754 1.00 76.19 122 THR A CA 1
ATOM 954 C C . THR A 1 122 ? 2.416 -1.165 -23.289 1.00 76.19 122 THR A C 1
ATOM 956 O O . THR A 1 122 ? 1.261 -0.955 -23.663 1.00 76.19 122 THR A O 1
ATOM 959 N N . PRO A 1 123 ? 3.369 -0.215 -23.366 1.00 71.44 123 PRO A N 1
ATOM 960 C CA . PRO A 1 123 ? 3.123 1.094 -23.964 1.00 71.44 123 PRO A CA 1
ATOM 961 C C . PRO A 1 123 ? 2.671 0.973 -25.420 1.00 71.44 123 PRO A C 1
ATOM 963 O O . PRO A 1 123 ? 3.145 0.107 -26.162 1.00 71.44 123 PRO A O 1
ATOM 966 N N . GLU A 1 124 ? 1.789 1.870 -25.859 1.00 73.25 124 GLU A N 1
ATOM 967 C CA . GLU A 1 124 ? 1.370 1.905 -27.256 1.00 73.25 124 GLU A CA 1
ATOM 968 C C . GLU A 1 124 ? 2.562 2.171 -28.183 1.00 73.25 124 GLU A C 1
ATOM 970 O O . GLU A 1 124 ? 3.357 3.094 -27.976 1.00 73.25 124 GLU A O 1
ATOM 975 N N . LYS A 1 125 ? 2.657 1.393 -29.270 1.00 69.88 125 LYS A N 1
ATOM 976 C CA . LYS A 1 125 ? 3.739 1.513 -30.264 1.00 69.88 125 LYS A CA 1
ATOM 977 C C . LYS A 1 125 ? 3.852 2.927 -30.849 1.00 69.88 125 LYS A C 1
ATOM 979 O O . LYS A 1 125 ? 4.942 3.326 -31.248 1.00 69.88 125 LYS A O 1
ATOM 984 N N . ALA A 1 126 ? 2.749 3.676 -30.905 1.00 73.94 126 ALA A N 1
ATOM 985 C CA . ALA A 1 126 ? 2.725 5.058 -31.378 1.00 73.94 126 ALA A CA 1
ATOM 986 C C . ALA A 1 126 ? 3.504 6.009 -30.451 1.00 73.94 126 ALA A C 1
ATOM 988 O O . ALA A 1 126 ? 4.292 6.816 -30.938 1.00 73.94 126 ALA A O 1
ATOM 989 N N . LEU A 1 127 ? 3.366 5.855 -29.129 1.00 70.06 127 LEU A N 1
ATOM 990 C CA . LEU A 1 127 ? 4.097 6.657 -28.142 1.00 70.06 127 LEU A CA 1
ATOM 991 C C . LEU A 1 127 ? 5.606 6.391 -28.220 1.00 70.06 127 LEU A C 1
ATOM 993 O O . LEU A 1 127 ? 6.419 7.312 -28.193 1.00 70.06 127 LEU A O 1
ATOM 997 N N . LEU A 1 128 ? 5.972 5.119 -28.394 1.00 69.50 128 LEU A N 1
ATOM 998 C CA . LEU A 1 128 ? 7.364 4.696 -28.519 1.00 69.50 128 LEU A CA 1
ATOM 999 C C . LEU A 1 128 ? 8.012 5.170 -29.822 1.00 69.50 128 LEU A C 1
ATOM 1001 O O . LEU A 1 128 ? 9.227 5.329 -29.867 1.00 69.50 128 LEU A O 1
ATOM 1005 N N . LYS A 1 129 ? 7.253 5.399 -30.901 1.00 73.75 129 LYS A N 1
ATOM 1006 C CA . LYS A 1 129 ? 7.821 5.861 -32.180 1.00 73.75 129 LYS A CA 1
ATOM 1007 C C . LYS A 1 129 ? 8.418 7.266 -32.085 1.00 73.75 129 LYS A C 1
ATOM 1009 O O . LYS A 1 129 ? 9.469 7.477 -32.683 1.00 73.75 129 LYS A O 1
ATOM 1014 N N . ASN A 1 130 ? 7.823 8.144 -31.280 1.00 76.81 130 ASN A N 1
ATOM 1015 C CA . ASN A 1 130 ? 8.196 9.560 -31.185 1.00 76.81 130 ASN A CA 1
ATOM 1016 C C . ASN A 1 130 ? 9.327 9.859 -30.185 1.00 76.81 130 ASN A C 1
ATOM 1018 O O . ASN A 1 130 ? 9.784 10.995 -30.105 1.00 76.81 130 ASN A O 1
ATOM 1022 N N . LEU A 1 131 ? 9.779 8.867 -29.414 1.00 77.50 131 LEU A N 1
ATOM 1023 C CA . LEU A 1 131 ? 10.883 9.034 -28.465 1.00 77.50 131 LEU A CA 1
ATOM 1024 C C . LEU A 1 131 ? 12.248 8.955 -29.168 1.00 77.50 131 LEU A C 1
ATOM 1026 O O . LEU A 1 131 ? 12.405 8.250 -30.167 1.00 77.50 131 LEU A O 1
ATOM 1030 N N . ALA A 1 132 ? 13.254 9.634 -28.620 1.00 83.94 132 ALA A N 1
ATOM 1031 C CA . ALA A 1 132 ? 14.650 9.424 -29.000 1.00 83.94 132 ALA A CA 1
ATOM 1032 C C . ALA A 1 132 ? 15.127 8.020 -28.562 1.00 83.94 132 ALA A C 1
ATOM 1034 O O . ALA A 1 132 ? 14.539 7.413 -27.664 1.00 83.94 132 ALA A O 1
ATOM 1035 N N . ALA A 1 133 ? 16.138 7.460 -29.233 1.00 80.88 133 ALA A N 1
ATOM 1036 C CA . ALA A 1 133 ? 16.559 6.066 -29.032 1.00 80.88 133 ALA A CA 1
ATOM 1037 C C . ALA A 1 133 ? 16.998 5.768 -27.582 1.00 80.88 133 ALA A C 1
ATOM 1039 O O . ALA A 1 133 ? 16.591 4.762 -27.006 1.00 80.88 133 ALA A O 1
ATOM 1040 N N . ASP A 1 134 ? 17.731 6.692 -26.971 1.00 81.81 134 ASP A N 1
ATOM 1041 C CA . ASP A 1 134 ? 18.163 6.677 -25.571 1.00 81.81 134 ASP A CA 1
ATOM 1042 C C . ASP A 1 134 ? 16.983 6.690 -24.582 1.00 81.81 134 ASP A C 1
ATOM 1044 O O . ASP A 1 134 ? 16.965 5.948 -23.595 1.00 81.81 134 ASP A O 1
ATOM 1048 N N . LEU A 1 135 ? 15.948 7.483 -24.871 1.00 80.62 135 LEU A N 1
ATOM 1049 C CA . LEU A 1 135 ? 14.732 7.529 -24.060 1.00 80.62 135 LEU A CA 1
ATOM 1050 C C . LEU A 1 135 ? 13.906 6.243 -24.186 1.00 80.62 135 LEU A C 1
ATOM 1052 O O . LEU A 1 135 ? 13.336 5.794 -23.191 1.00 80.62 135 LEU A O 1
ATOM 1056 N N . LYS A 1 136 ? 13.869 5.616 -25.372 1.00 80.19 136 LYS A N 1
ATOM 1057 C CA . LYS A 1 136 ? 13.204 4.313 -25.565 1.00 80.19 136 LYS A CA 1
ATOM 1058 C C . LYS A 1 136 ? 13.871 3.216 -24.744 1.00 80.19 136 LYS A C 1
ATOM 1060 O O . LYS A 1 136 ? 13.174 2.458 -24.076 1.00 80.19 136 LYS A O 1
ATOM 1065 N N . GLU A 1 137 ? 15.200 3.135 -24.772 1.00 81.19 137 GLU A N 1
ATOM 1066 C CA . GLU A 1 137 ? 15.946 2.131 -24.004 1.00 81.19 137 GLU A CA 1
ATOM 1067 C C . GLU A 1 137 ? 15.762 2.309 -22.494 1.00 81.19 137 GLU A C 1
ATOM 1069 O O . GLU A 1 137 ? 15.557 1.332 -21.764 1.00 81.19 137 GLU A O 1
ATOM 1074 N N . LYS A 1 138 ? 15.787 3.559 -22.017 1.00 83.25 138 LYS A N 1
ATOM 1075 C CA . LYS A 1 138 ? 15.544 3.874 -20.608 1.00 83.25 138 LYS A CA 1
ATOM 1076 C C . LYS A 1 138 ? 14.135 3.467 -20.170 1.00 83.25 138 LYS A C 1
ATOM 1078 O O . LYS A 1 138 ? 14.002 2.774 -19.160 1.00 83.25 138 LYS A O 1
ATOM 1083 N N . GLU A 1 139 ? 13.110 3.850 -20.931 1.00 81.62 139 GLU A N 1
ATOM 1084 C CA . GLU A 1 139 ? 11.716 3.502 -20.633 1.00 81.62 139 GLU A CA 1
ATOM 1085 C C . GLU A 1 139 ? 11.518 1.982 -20.618 1.00 81.62 139 GLU A C 1
ATOM 1087 O O . GLU A 1 139 ? 10.905 1.444 -19.698 1.00 81.62 139 GLU A O 1
ATOM 1092 N N . GLU A 1 140 ? 12.109 1.260 -21.572 1.00 80.88 140 GLU A N 1
ATOM 1093 C CA . GLU A 1 140 ? 12.016 -0.200 -21.642 1.00 80.88 140 GLU A CA 1
ATOM 1094 C C . GLU A 1 140 ? 12.662 -0.882 -20.423 1.00 80.88 140 GLU A C 1
ATOM 1096 O O . GLU A 1 140 ? 12.092 -1.804 -19.827 1.00 80.88 140 GLU A O 1
ATOM 1101 N N . LYS A 1 141 ? 13.826 -0.395 -19.978 1.00 83.31 141 LYS A N 1
ATOM 1102 C CA . LYS A 1 141 ? 14.507 -0.897 -18.775 1.00 83.31 141 LYS A CA 1
ATOM 1103 C C . LYS A 1 141 ? 13.703 -0.627 -17.499 1.00 83.31 141 LYS A C 1
ATOM 1105 O O . LYS A 1 141 ? 13.583 -1.507 -16.635 1.00 83.31 141 LYS A O 1
ATOM 1110 N N . GLU A 1 142 ? 13.153 0.577 -17.362 1.00 83.12 142 GLU A N 1
ATOM 1111 C CA . GLU A 1 142 ? 12.309 0.951 -16.224 1.00 83.12 142 GLU A CA 1
ATOM 1112 C C . GLU A 1 142 ? 10.991 0.162 -16.222 1.00 83.12 142 GLU A C 1
ATOM 1114 O O . GLU A 1 142 ? 10.552 -0.303 -15.166 1.00 83.12 142 GLU A O 1
ATOM 1119 N N . ARG A 1 143 ? 10.407 -0.086 -17.399 1.00 82.31 143 ARG A N 1
ATOM 1120 C CA . ARG A 1 143 ? 9.218 -0.923 -17.590 1.00 82.31 143 ARG A CA 1
ATOM 1121 C C . ARG A 1 143 ? 9.456 -2.351 -17.124 1.00 82.31 143 ARG A C 1
ATOM 1123 O O . ARG A 1 143 ? 8.696 -2.848 -16.296 1.00 82.31 143 ARG A O 1
ATOM 1130 N N . LEU A 1 144 ? 10.515 -3.007 -17.601 1.00 82.88 144 LEU A N 1
ATOM 1131 C CA . LEU A 1 144 ? 10.836 -4.381 -17.196 1.00 82.88 144 LEU A CA 1
ATOM 1132 C C . LEU A 1 144 ? 11.051 -4.489 -15.685 1.00 82.88 144 LEU A C 1
ATOM 1134 O O . LEU A 1 144 ? 10.608 -5.452 -15.060 1.00 82.88 144 LEU A O 1
ATOM 1138 N N . THR A 1 145 ? 11.702 -3.490 -15.088 1.00 83.69 145 THR A N 1
ATOM 1139 C CA . THR A 1 145 ? 11.902 -3.434 -13.636 1.00 83.69 145 THR A CA 1
ATOM 1140 C C . THR A 1 145 ? 10.562 -3.334 -12.907 1.00 83.69 145 THR A C 1
ATOM 1142 O O . THR A 1 145 ? 10.290 -4.142 -12.022 1.00 83.69 145 THR A O 1
ATOM 1145 N N . ARG A 1 146 ? 9.694 -2.408 -13.326 1.00 84.62 146 ARG A N 1
ATOM 1146 C CA . ARG A 1 146 ? 8.362 -2.198 -12.746 1.00 84.62 146 ARG A CA 1
ATOM 1147 C C . ARG A 1 146 ? 7.483 -3.440 -12.853 1.00 84.62 146 ARG A C 1
ATOM 1149 O O . ARG A 1 146 ? 6.933 -3.882 -11.851 1.00 84.62 146 ARG A O 1
ATOM 1156 N N . GLN A 1 147 ? 7.398 -4.042 -14.037 1.00 85.62 147 GLN A N 1
ATOM 1157 C CA . GLN A 1 147 ? 6.582 -5.234 -14.271 1.00 85.62 147 GLN A CA 1
ATOM 1158 C C . GLN A 1 147 ? 7.052 -6.424 -13.436 1.00 85.62 147 GLN A C 1
ATOM 1160 O O . GLN A 1 147 ? 6.235 -7.122 -12.846 1.00 85.62 147 GLN A O 1
ATOM 1165 N N . ARG A 1 148 ? 8.370 -6.637 -13.326 1.00 85.00 148 ARG A N 1
ATOM 1166 C CA . ARG A 1 148 ? 8.925 -7.707 -12.484 1.00 85.00 148 ARG A CA 1
ATOM 1167 C C . ARG A 1 148 ? 8.547 -7.549 -11.019 1.00 85.00 148 ARG A C 1
ATOM 1169 O O . ARG A 1 148 ? 8.322 -8.555 -10.356 1.00 85.00 148 ARG A O 1
ATOM 1176 N N . VAL A 1 149 ? 8.518 -6.318 -10.516 1.00 84.94 149 VAL A N 1
ATOM 1177 C CA . VAL A 1 149 ? 8.109 -6.045 -9.137 1.00 84.94 149 VAL A CA 1
ATOM 1178 C C . VAL A 1 149 ? 6.605 -6.259 -8.983 1.00 84.94 149 VAL A C 1
ATOM 1180 O O . VAL A 1 149 ? 6.199 -7.038 -8.130 1.00 84.94 149 VAL A O 1
ATOM 1183 N N . LEU A 1 150 ? 5.789 -5.659 -9.853 1.00 86.12 150 LEU A N 1
ATOM 1184 C CA . LEU A 1 150 ? 4.327 -5.761 -9.786 1.00 86.12 150 LEU A CA 1
ATOM 1185 C C . LEU A 1 150 ? 3.793 -7.188 -9.981 1.00 86.12 150 LEU A C 1
ATOM 1187 O O . LEU A 1 150 ? 2.738 -7.501 -9.459 1.00 86.12 150 LEU A O 1
ATOM 1191 N N . LEU A 1 151 ? 4.505 -8.063 -10.699 1.00 87.00 151 LEU A N 1
ATOM 1192 C CA . LEU A 1 151 ? 4.140 -9.483 -10.819 1.00 87.00 151 LEU A CA 1
ATOM 1193 C C . LEU A 1 151 ? 4.464 -10.309 -9.562 1.00 87.00 151 LEU A C 1
ATOM 1195 O O . LEU A 1 151 ? 3.997 -11.440 -9.438 1.00 87.00 151 LEU A O 1
ATOM 1199 N N . ARG A 1 152 ? 5.329 -9.800 -8.678 1.00 83.50 152 ARG A N 1
ATOM 1200 C CA . ARG A 1 152 ? 5.754 -10.488 -7.446 1.00 83.50 152 ARG A CA 1
ATOM 1201 C C . ARG A 1 152 ? 4.960 -10.062 -6.217 1.00 83.50 152 ARG A C 1
ATOM 1203 O O . ARG A 1 152 ? 4.858 -10.858 -5.284 1.00 83.50 152 ARG A O 1
ATOM 1210 N N . VAL A 1 153 ? 4.527 -8.804 -6.199 1.00 77.56 153 VAL A N 1
ATOM 1211 C CA . VAL A 1 153 ? 3.703 -8.185 -5.152 1.00 77.56 153 VAL A CA 1
ATOM 1212 C C . VAL A 1 153 ? 2.269 -8.676 -5.284 1.00 77.56 153 VAL A C 1
ATOM 1214 O O . VAL A 1 153 ? 1.710 -9.076 -4.240 1.00 77.56 153 VAL A O 1
#

Foldseek 3Di:
DDPVVVVVLVVLLVCLQVVNACSQAADPAAAADPVLLVVLLVCLQAPQFLVCLVVLSVNLRHHPCLVVQVSNLVSNLNQLLPDDDPRSVVSSSSNLSSVCSHQNCPSHVVSSVVSLVVLQDDDDPVVLVPDDPVVNVVVVVSSVSSNVSSVSD

pLDDT: mean 92.99, std 7.55, range [69.5, 98.69]

Secondary structure (DSSP, 8-state):
--HHHHHHHHHHHHHHHTT-TTSS---SS-B--HHHHHHHHHHHHH--STTTHHHHHHHHHHB--GGGHHHHHHHHHHHHTT--SHHHHHHHHHHHHHHHHHHHIIIIIHHHHHHHHHHHSPPPHHHHHTS-HHHHHHHHHHHHHHHHHHTT-